Protein AF-A0A7K2N3Q1-F1 (afdb_monomer)

Foldseek 3Di:
DKWKWKDDPLDIDTDDDDDDDPPPDDDPDDDDDDDDADQQMKMKMKDVLQPPPDDDHSVLSGLPDDQVVSQVVSCVVSPPVVDDDTDDMDMGMDHDDPPDDD

Secondary structure (DSSP, 8-state):
-EEEEEEETTEEEEE-PPP--TTT---SSPPP------TT-EEEEEETTS-TT----GGG--TTS-HHHHHHHHHHHHT-TTS--PPP--EEEE-PPPPPP-

Structure (mmCIF, N/CA/C/O backbone):
data_AF-A0A7K2N3Q1-F1
#
_entry.id   AF-A0A7K2N3Q1-F1
#
loop_
_atom_site.group_PDB
_atom_site.id
_atom_site.type_symbol
_atom_site.label_atom_id
_atom_site.label_alt_id
_atom_site.label_comp_id
_atom_site.label_asym_id
_atom_site.label_entity_id
_atom_site.label_seq_id
_atom_site.pdbx_PDB_ins_code
_atom_site.Cartn_x
_atom_site.Cartn_y
_atom_site.Cartn_z
_atom_site.occupancy
_atom_site.B_iso_or_equiv
_atom_site.auth_seq_id
_atom_site.auth_comp_id
_atom_site.auth_asym_id
_atom_site.auth_atom_id
_atom_site.pdbx_PDB_model_num
ATOM 1 N N . ASN A 1 1 ? 8.182 -0.182 -11.435 1.00 82.31 1 ASN A N 1
ATOM 2 C CA . ASN A 1 1 ? 7.235 -1.316 -11.226 1.00 82.31 1 ASN A CA 1
ATOM 3 C C . ASN A 1 1 ? 6.496 -1.100 -9.908 1.00 82.31 1 ASN A C 1
ATOM 5 O O . ASN A 1 1 ? 7.072 -0.451 -9.051 1.00 82.31 1 ASN A O 1
ATOM 9 N N . ILE A 1 2 ? 5.268 -1.598 -9.723 1.00 88.69 2 ILE A N 1
ATOM 10 C CA . ILE A 1 2 ? 4.533 -1.491 -8.449 1.00 88.69 2 ILE A CA 1
ATOM 11 C C . ILE A 1 2 ? 4.396 -2.869 -7.799 1.00 88.69 2 ILE A C 1
ATOM 13 O O . ILE A 1 2 ? 3.832 -3.775 -8.402 1.00 88.69 2 ILE A O 1
ATOM 17 N N . GLY A 1 3 ? 4.900 -3.027 -6.578 1.00 89.69 3 GLY A N 1
ATOM 18 C CA . GLY A 1 3 ? 4.623 -4.168 -5.705 1.00 89.69 3 GLY A CA 1
ATOM 19 C C . GLY A 1 3 ? 3.485 -3.857 -4.735 1.00 89.69 3 GLY A C 1
ATOM 20 O O . GLY A 1 3 ? 3.226 -2.692 -4.429 1.00 89.69 3 GLY A O 1
ATOM 21 N N . ALA A 1 4 ? 2.801 -4.896 -4.254 1.00 92.00 4 ALA A N 1
ATOM 22 C CA . ALA A 1 4 ? 1.653 -4.740 -3.370 1.00 92.00 4 ALA A CA 1
ATOM 23 C C . ALA A 1 4 ? 1.620 -5.800 -2.259 1.00 92.00 4 ALA A C 1
ATOM 25 O O . ALA A 1 4 ? 1.854 -6.992 -2.485 1.00 92.00 4 ALA A O 1
ATOM 26 N N . ARG A 1 5 ? 1.304 -5.361 -1.039 1.00 92.81 5 ARG A N 1
ATOM 27 C CA . ARG A 1 5 ? 1.136 -6.194 0.157 1.00 92.81 5 ARG A CA 1
ATOM 28 C C . ARG A 1 5 ? -0.216 -5.881 0.780 1.00 92.81 5 ARG A C 1
ATOM 30 O O . ARG A 1 5 ? -0.454 -4.744 1.167 1.00 92.81 5 ARG A O 1
ATOM 37 N N . LEU A 1 6 ? -1.082 -6.881 0.886 1.00 93.94 6 LEU A N 1
ATOM 38 C CA . LEU A 1 6 ? -2.354 -6.777 1.592 1.00 93.94 6 LEU A CA 1
ATOM 39 C C . LEU A 1 6 ? -2.233 -7.476 2.938 1.00 93.94 6 LEU A C 1
ATOM 41 O O . LEU A 1 6 ? -1.804 -8.628 2.979 1.00 93.94 6 LEU A O 1
ATOM 45 N N . CYS 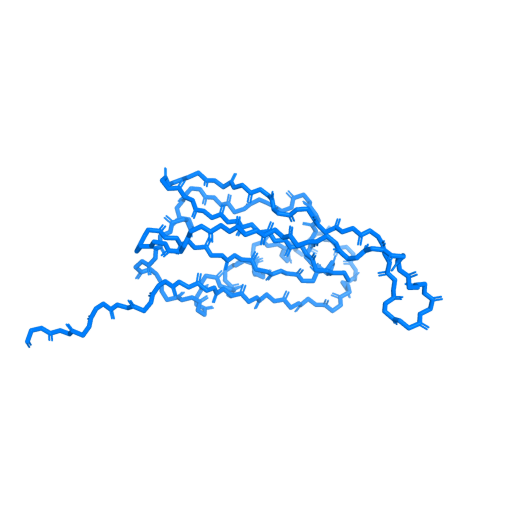A 1 7 ? -2.646 -6.814 4.007 1.00 93.38 7 CYS A N 1
ATOM 46 C CA . CYS A 1 7 ? -2.864 -7.459 5.280 1.00 93.38 7 CYS A CA 1
ATOM 47 C C . CYS A 1 7 ? -4.333 -7.819 5.500 1.00 93.38 7 CYS A C 1
ATOM 49 O O . CYS A 1 7 ? -5.227 -7.028 5.198 1.00 93.38 7 CYS A O 1
ATOM 51 N N . GLU A 1 8 ? -4.552 -9.015 6.035 1.00 90.31 8 GLU A N 1
ATOM 52 C CA . GLU A 1 8 ? -5.845 -9.596 6.393 1.00 90.31 8 GLU A CA 1
ATOM 53 C C . GLU A 1 8 ? -5.650 -10.472 7.630 1.00 90.31 8 GLU A C 1
ATOM 55 O O . GLU A 1 8 ? -4.756 -11.324 7.638 1.00 90.31 8 GLU A O 1
ATOM 60 N N . GLY A 1 9 ? -6.438 -10.255 8.689 1.00 85.81 9 GLY A N 1
ATOM 61 C CA . GLY A 1 9 ? -6.329 -11.051 9.915 1.00 85.81 9 GLY A CA 1
ATOM 62 C C . GLY A 1 9 ? -4.913 -11.091 10.510 1.00 85.81 9 GLY A C 1
ATOM 63 O O . GLY A 1 9 ? -4.464 -12.141 10.967 1.00 85.81 9 GLY A O 1
ATOM 64 N N . GLY A 1 10 ? -4.162 -9.985 10.433 1.00 86.31 10 GLY A N 1
ATOM 65 C CA . GLY A 1 10 ? -2.780 -9.909 10.930 1.00 86.31 10 GLY A CA 1
ATOM 66 C C . GLY A 1 10 ? -1.713 -10.514 10.006 1.00 86.31 10 GLY A C 1
ATOM 67 O O . GLY A 1 10 ? -0.525 -10.448 10.325 1.00 86.31 10 GLY A O 1
ATOM 68 N N . THR A 1 11 ? -2.105 -11.097 8.869 1.00 87.44 11 THR A N 1
ATOM 69 C CA . THR A 1 11 ? -1.196 -11.797 7.952 1.00 87.44 11 THR A CA 1
ATOM 70 C C . THR A 1 11 ? -1.011 -11.037 6.648 1.00 87.44 11 THR A C 1
ATOM 72 O O . THR A 1 11 ? -1.972 -10.607 6.014 1.00 87.44 11 THR A O 1
ATOM 75 N N . TRP A 1 12 ? 0.241 -10.929 6.203 1.00 91.06 12 TRP A N 1
ATOM 76 C CA . TRP A 1 12 ? 0.587 -10.280 4.944 1.00 91.06 12 TRP A CA 1
ATOM 77 C C . TRP A 1 12 ? 0.571 -11.243 3.760 1.00 91.06 12 TRP A C 1
ATOM 79 O O . TRP A 1 12 ? 1.277 -12.251 3.729 1.00 91.06 12 TRP A O 1
ATOM 89 N N . ARG A 1 13 ? -0.158 -10.851 2.720 1.00 91.12 13 ARG A N 1
ATOM 90 C CA . ARG A 1 13 ? -0.235 -11.504 1.416 1.00 91.12 13 ARG A CA 1
ATOM 91 C C . ARG A 1 13 ? 0.370 -10.605 0.344 1.00 91.12 13 ARG A C 1
ATOM 93 O O . ARG A 1 13 ? 0.124 -9.404 0.315 1.00 91.12 13 ARG A O 1
ATOM 100 N N . HIS A 1 14 ? 1.162 -11.179 -0.557 1.00 90.00 14 HIS A N 1
ATOM 101 C CA . HIS A 1 14 ? 1.684 -10.454 -1.717 1.00 90.00 14 HIS A CA 1
ATOM 102 C C . HIS A 1 14 ? 0.659 -10.454 -2.855 1.00 90.00 14 HIS A C 1
ATOM 104 O O . HIS A 1 14 ? 0.137 -11.518 -3.194 1.00 90.00 14 HIS A O 1
ATOM 110 N N . LEU A 1 15 ? 0.409 -9.291 -3.463 1.00 88.62 15 LEU A N 1
ATOM 111 C CA . LEU A 1 15 ? -0.330 -9.193 -4.724 1.00 88.62 15 LEU A CA 1
ATOM 112 C C . LEU A 1 15 ? 0.701 -9.058 -5.845 1.00 88.62 15 LEU A C 1
ATOM 114 O O . LEU A 1 15 ? 1.521 -8.139 -5.860 1.00 88.62 15 LEU A O 1
ATOM 118 N N . VAL A 1 16 ? 0.719 -10.036 -6.747 1.00 80.12 16 VAL A N 1
ATOM 119 C CA . VAL A 1 16 ? 1.811 -10.196 -7.711 1.00 80.12 16 VAL A CA 1
ATOM 120 C C . VAL A 1 16 ? 1.612 -9.260 -8.900 1.00 80.12 16 VAL A C 1
ATOM 122 O O . VAL A 1 16 ? 0.711 -9.460 -9.714 1.00 80.12 16 VAL A O 1
ATOM 125 N N . SER A 1 17 ? 2.515 -8.292 -9.048 1.00 79.19 17 SER A N 1
ATOM 126 C CA . SER A 1 17 ? 2.657 -7.527 -10.287 1.00 79.19 17 SER A CA 1
ATOM 127 C C . SER A 1 17 ? 3.266 -8.383 -11.396 1.00 79.19 17 SER A C 1
ATOM 129 O O . SER A 1 17 ? 4.110 -9.250 -11.149 1.00 79.19 17 SER A O 1
ATOM 131 N N . ARG A 1 18 ? 2.827 -8.157 -12.636 1.00 76.12 18 ARG A N 1
ATOM 132 C CA . ARG A 1 18 ? 3.347 -8.850 -13.819 1.00 76.12 18 ARG A CA 1
ATOM 133 C C . ARG A 1 18 ? 4.312 -7.950 -14.588 1.00 76.12 18 ARG A C 1
ATOM 135 O O . ARG A 1 18 ? 4.094 -6.743 -14.650 1.00 76.12 18 ARG A O 1
ATOM 142 N N . PRO A 1 19 ? 5.352 -8.529 -15.206 1.00 73.25 19 PRO A N 1
ATOM 143 C CA . PRO A 1 19 ? 6.281 -7.764 -16.020 1.00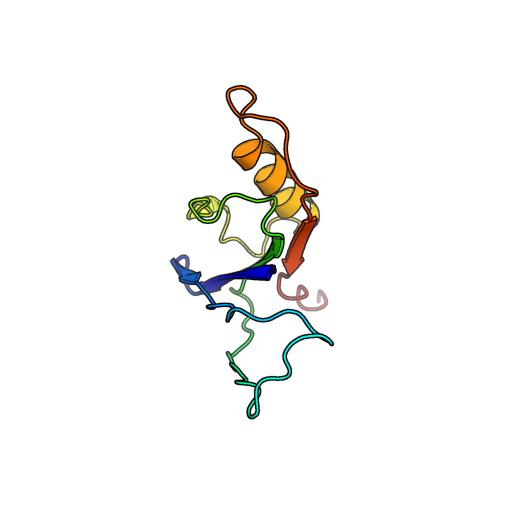 73.25 19 PRO A CA 1
ATOM 144 C C . PRO A 1 19 ? 5.566 -7.135 -17.221 1.00 73.25 19 PRO A C 1
ATOM 146 O O . PRO A 1 19 ? 4.735 -7.769 -17.873 1.00 73.25 19 PRO A O 1
ATOM 149 N N . GLY A 1 20 ? 5.920 -5.887 -17.513 1.00 78.62 20 GLY A N 1
ATOM 150 C CA . GLY A 1 20 ? 5.413 -5.127 -18.649 1.00 78.62 20 GLY A CA 1
ATOM 151 C C . GLY A 1 20 ? 5.603 -3.631 -18.427 1.00 78.62 20 GLY A C 1
ATOM 152 O O . GLY A 1 20 ? 5.493 -3.148 -17.302 1.00 78.62 20 GLY A O 1
ATOM 153 N N . ILE A 1 21 ? 5.895 -2.896 -19.499 1.00 83.19 21 ILE A N 1
ATOM 154 C CA . ILE A 1 21 ? 5.926 -1.432 -19.483 1.00 83.19 21 ILE A CA 1
ATOM 155 C C . ILE A 1 21 ? 4.740 -0.959 -20.314 1.00 83.19 21 ILE A C 1
ATOM 157 O O . ILE A 1 21 ? 4.615 -1.294 -21.498 1.00 83.19 21 ILE A O 1
ATOM 161 N N . VAL A 1 22 ? 3.860 -0.191 -19.674 1.00 84.50 22 VAL A N 1
ATOM 162 C CA . VAL A 1 22 ? 2.693 0.400 -20.329 1.00 84.50 22 VAL A CA 1
ATOM 163 C C . VAL A 1 22 ? 3.164 1.218 -21.532 1.00 84.50 22 VAL A C 1
ATOM 165 O O . VAL A 1 22 ? 4.057 2.050 -21.414 1.00 84.50 22 VAL A O 1
ATOM 168 N N . GLY A 1 23 ? 2.583 0.954 -22.702 1.00 84.94 23 GLY A N 1
ATOM 169 C CA . GLY A 1 23 ? 2.913 1.656 -23.945 1.00 84.94 23 GLY A CA 1
ATOM 170 C C . GLY A 1 23 ? 4.037 1.039 -24.787 1.00 84.94 23 GLY A C 1
ATOM 171 O O . GLY A 1 23 ? 4.095 1.351 -25.970 1.00 84.94 23 GLY A O 1
ATOM 172 N N . THR A 1 24 ? 4.872 0.132 -24.256 1.00 84.12 24 THR A N 1
ATOM 173 C CA . THR A 1 24 ? 5.886 -0.579 -25.073 1.00 84.12 24 THR A CA 1
ATOM 174 C C . THR A 1 24 ? 5.496 -2.022 -25.363 1.00 84.12 24 THR A C 1
ATOM 176 O O . THR A 1 24 ? 5.663 -2.500 -26.480 1.00 84.12 24 THR A O 1
ATO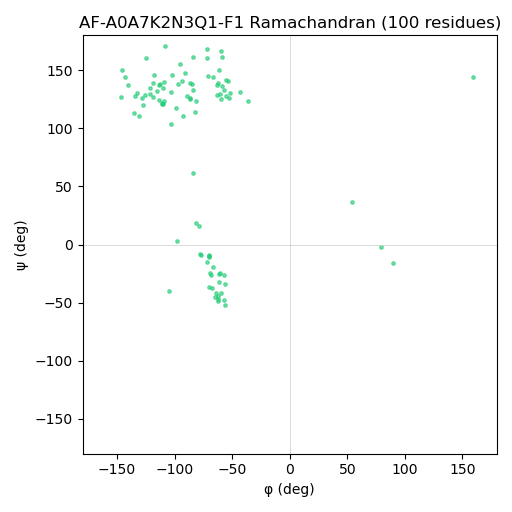M 179 N N . HIS A 1 25 ? 4.928 -2.708 -24.372 1.00 74.50 25 HIS A N 1
ATOM 180 C CA . HIS A 1 25 ? 4.404 -4.060 -24.505 1.00 74.50 25 HIS A CA 1
ATOM 181 C C . HIS A 1 25 ? 3.004 -4.071 -23.913 1.00 74.50 25 HIS A C 1
ATOM 183 O O . HIS A 1 25 ? 2.837 -3.925 -22.703 1.00 74.50 25 HIS A O 1
ATOM 189 N N . ARG A 1 26 ? 1.989 -4.227 -24.767 1.00 67.31 26 ARG A N 1
ATOM 190 C CA . ARG A 1 26 ? 0.601 -4.368 -24.325 1.00 67.31 26 ARG A CA 1
ATOM 191 C C . ARG A 1 26 ? 0.291 -5.857 -24.171 1.00 67.31 26 ARG A C 1
AT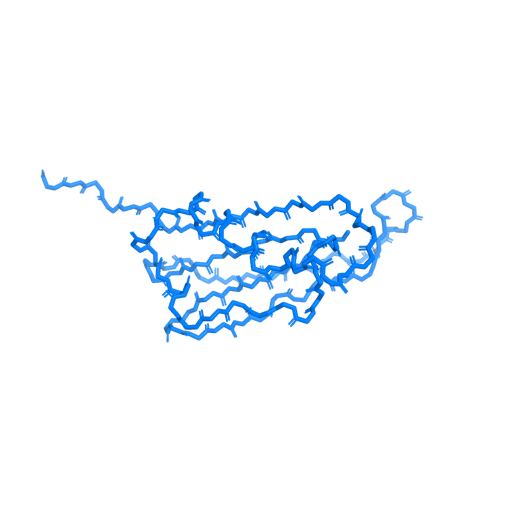OM 193 O O . ARG A 1 26 ? 0.207 -6.545 -25.188 1.00 67.31 26 ARG A O 1
ATOM 200 N N . PRO A 1 27 ? 0.107 -6.372 -22.943 1.00 68.44 27 PRO A N 1
ATOM 201 C CA . PRO A 1 27 ? -0.369 -7.733 -22.763 1.00 68.44 27 PRO A CA 1
ATOM 202 C C . PRO A 1 27 ? -1.725 -7.879 -23.453 1.00 68.44 27 PRO A C 1
ATOM 204 O O . PRO A 1 27 ? -2.590 -7.012 -23.311 1.00 68.44 27 PRO A O 1
ATOM 207 N N . THR A 1 28 ? -1.929 -8.980 -24.172 1.00 74.19 28 THR A N 1
ATOM 208 C CA . THR A 1 28 ? -3.199 -9.276 -24.857 1.00 74.19 28 THR A CA 1
ATOM 209 C C . THR A 1 28 ? -4.367 -9.382 -23.870 1.00 74.19 28 THR A C 1
ATOM 211 O O . THR A 1 28 ? -5.513 -9.132 -24.227 1.00 74.19 28 THR A O 1
ATOM 214 N N . THR A 1 29 ? -4.069 -9.703 -22.608 1.00 76.50 29 THR A N 1
ATOM 215 C CA . THR A 1 29 ? -5.025 -9.766 -21.500 1.00 76.50 29 THR A CA 1
ATOM 216 C C . THR A 1 29 ? -4.454 -9.070 -20.269 1.00 76.50 29 THR A C 1
ATOM 218 O O . THR A 1 29 ? -3.360 -9.420 -19.814 1.00 76.50 29 THR A O 1
ATOM 221 N N . LEU A 1 30 ? -5.207 -8.137 -19.688 1.00 81.19 30 LEU A N 1
ATOM 222 C CA . LEU A 1 30 ? -4.928 -7.612 -18.352 1.00 81.19 30 LEU A CA 1
ATOM 223 C C . LEU A 1 30 ? -5.604 -8.522 -17.327 1.00 81.19 30 LEU A C 1
ATOM 225 O O . LEU A 1 30 ? -6.798 -8.795 -17.430 1.00 81.19 30 LEU A O 1
ATOM 229 N N . ARG A 1 31 ? -4.836 -9.019 -16.356 1.00 77.50 31 ARG A N 1
ATOM 230 C CA . ARG A 1 31 ? -5.394 -9.806 -15.256 1.00 77.50 31 ARG A CA 1
ATOM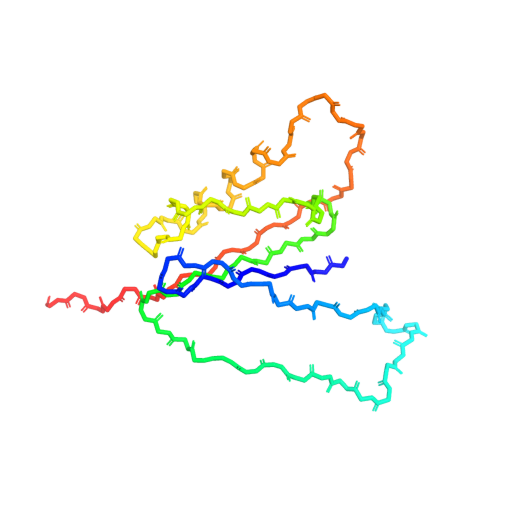 231 C C . ARG A 1 31 ? -5.851 -8.855 -14.163 1.00 77.50 31 ARG A C 1
ATOM 233 O O . ARG A 1 31 ? -5.051 -8.073 -13.664 1.00 77.50 31 ARG A O 1
ATOM 240 N N . GLU A 1 32 ? -7.110 -8.980 -13.782 1.00 85.69 32 GLU A N 1
ATOM 241 C CA . GLU A 1 32 ? -7.671 -8.298 -12.625 1.00 85.69 32 GLU A CA 1
ATOM 242 C C . GLU A 1 32 ? -7.593 -9.220 -11.402 1.00 85.69 32 GLU A C 1
ATOM 244 O O . GLU A 1 32 ? -7.810 -10.432 -11.508 1.00 85.69 32 GLU A O 1
ATOM 249 N N . GLU A 1 33 ? -7.274 -8.652 -10.242 1.00 87.69 33 GLU A N 1
ATOM 250 C CA . GLU A 1 33 ? -7.389 -9.328 -8.955 1.00 87.69 33 GLU A CA 1
ATOM 251 C C . GLU A 1 33 ? -8.379 -8.553 -8.090 1.00 87.69 33 GLU A C 1
ATOM 253 O O . GLU A 1 33 ? -8.245 -7.343 -7.915 1.00 87.69 33 GLU A O 1
ATOM 258 N N . LYS A 1 34 ? -9.387 -9.255 -7.567 1.00 90.00 34 LYS A N 1
ATOM 259 C CA . LYS A 1 34 ? -10.407 -8.687 -6.685 1.00 90.00 34 LYS A CA 1
ATOM 260 C C . LYS A 1 34 ? -10.252 -9.284 -5.300 1.00 90.00 34 LYS A C 1
ATOM 262 O O . LYS A 1 34 ? -10.035 -10.485 -5.148 1.00 90.00 34 LYS A O 1
ATOM 267 N N . THR A 1 35 ? -10.369 -8.452 -4.280 1.00 88.94 35 THR A N 1
ATOM 268 C CA . THR A 1 35 ? -10.366 -8.888 -2.884 1.00 88.94 35 THR A CA 1
ATOM 269 C C . THR A 1 35 ? -11.343 -8.025 -2.100 1.00 88.94 35 THR A C 1
ATOM 271 O O . THR A 1 35 ? -11.493 -6.843 -2.401 1.00 88.94 35 THR A O 1
ATOM 274 N N . ALA A 1 36 ? -12.024 -8.625 -1.123 1.00 90.56 36 ALA A N 1
ATOM 275 C CA . ALA A 1 36 ? -12.906 -7.896 -0.223 1.00 90.56 36 ALA A CA 1
ATOM 276 C C . ALA A 1 36 ? -12.111 -6.874 0.607 1.00 90.56 36 ALA A C 1
ATOM 278 O O . ALA A 1 36 ? -11.023 -7.178 1.101 1.00 90.56 36 ALA A O 1
ATOM 279 N N . TRP A 1 37 ? -12.667 -5.674 0.761 1.00 92.38 37 TRP A N 1
ATOM 280 C CA . TRP A 1 37 ? -12.108 -4.618 1.599 1.00 92.38 37 TRP A CA 1
ATOM 281 C C . TRP A 1 37 ? -12.907 -4.543 2.900 1.00 92.38 37 TRP A C 1
ATOM 283 O O . TRP A 1 37 ? -14.045 -4.089 2.892 1.00 92.38 37 TRP A O 1
ATOM 293 N N . ALA A 1 38 ? -12.333 -5.060 3.982 1.00 90.25 38 ALA A N 1
ATOM 294 C CA . ALA A 1 38 ? -12.929 -5.080 5.315 1.00 90.25 38 ALA A CA 1
ATOM 295 C C . ALA A 1 38 ? -12.216 -4.095 6.258 1.00 90.25 38 ALA A C 1
ATOM 297 O O . ALA A 1 38 ? -11.150 -3.568 5.935 1.00 90.25 38 ALA A O 1
ATOM 298 N N . ASP A 1 39 ? -12.783 -3.888 7.443 1.00 89.50 39 ASP A N 1
ATOM 299 C CA . ASP A 1 39 ? -12.309 -2.893 8.418 1.00 89.50 39 ASP A CA 1
ATOM 300 C C . ASP A 1 39 ? -10.958 -3.253 9.066 1.00 89.50 39 ASP A C 1
ATOM 302 O O . ASP A 1 39 ? -10.341 -2.435 9.746 1.00 89.50 39 ASP A O 1
ATOM 306 N N . ASP A 1 40 ? -10.461 -4.470 8.829 1.00 88.62 40 ASP A N 1
ATOM 307 C CA . ASP A 1 40 ? -9.167 -4.962 9.302 1.00 88.62 40 ASP A CA 1
ATOM 308 C C . ASP A 1 40 ? -8.047 -4.874 8.246 1.00 88.62 40 ASP A C 1
ATOM 310 O O . ASP A 1 40 ? -6.926 -5.327 8.494 1.00 88.62 40 ASP A O 1
ATOM 314 N N . ARG A 1 41 ? -8.327 -4.327 7.054 1.00 92.38 41 ARG A N 1
ATOM 315 C CA . ARG A 1 41 ? -7.400 -4.389 5.912 1.00 92.38 41 ARG A CA 1
ATOM 316 C C . ARG A 1 41 ? -6.388 -3.268 5.897 1.00 92.38 41 ARG A C 1
ATOM 318 O O . ARG A 1 41 ? -6.716 -2.109 6.083 1.00 92.38 41 ARG A O 1
ATOM 325 N N . VAL A 1 42 ? -5.153 -3.609 5.550 1.00 94.25 42 VAL A N 1
ATOM 326 C CA . VAL A 1 42 ? -4.114 -2.625 5.229 1.00 94.25 42 VAL A CA 1
ATOM 327 C C . VAL A 1 42 ? -3.517 -2.993 3.884 1.00 94.25 42 VAL A C 1
ATOM 329 O O . VAL A 1 42 ? -3.073 -4.123 3.700 1.00 94.25 42 VAL A O 1
ATOM 332 N N . LEU A 1 43 ? -3.484 -2.063 2.935 1.00 94.69 43 LEU A N 1
ATOM 333 C CA . LEU A 1 43 ? -2.833 -2.263 1.641 1.00 94.69 43 LEU A CA 1
ATOM 334 C C . LEU A 1 43 ? -1.632 -1.337 1.533 1.00 94.69 43 LEU A C 1
ATOM 336 O O . LEU A 1 43 ? -1.773 -0.123 1.627 1.00 94.69 43 LEU A O 1
ATOM 340 N N . VAL A 1 44 ? -0.464 -1.916 1.277 1.00 93.69 44 VAL A N 1
ATOM 341 C CA . VAL A 1 44 ? 0.754 -1.177 0.953 1.00 93.69 44 VAL A CA 1
ATOM 342 C C . VAL A 1 44 ? 1.087 -1.396 -0.512 1.00 93.69 44 VAL A C 1
ATOM 344 O O . VAL A 1 44 ? 1.263 -2.534 -0.948 1.00 93.69 44 VAL A O 1
ATOM 347 N N . LEU A 1 45 ? 1.204 -0.304 -1.258 1.00 93.56 45 LEU A N 1
ATOM 348 C CA . LEU A 1 45 ? 1.722 -0.262 -2.621 1.00 93.56 45 LEU A CA 1
ATOM 349 C C . LEU A 1 45 ? 3.087 0.417 -2.596 1.00 93.56 45 LEU A C 1
ATOM 351 O O . LEU A 1 45 ? 3.271 1.407 -1.888 1.00 93.56 45 LEU A O 1
ATOM 355 N N . HIS A 1 46 ? 4.039 -0.080 -3.375 1.00 91.75 46 HIS A N 1
ATOM 356 C CA . HIS A 1 46 ? 5.364 0.527 -3.440 1.00 91.75 46 HIS A CA 1
ATOM 357 C C . HIS A 1 46 ? 5.980 0.433 -4.832 1.00 91.75 46 HIS A C 1
ATOM 359 O O . HIS A 1 46 ? 5.728 -0.531 -5.555 1.00 91.75 46 HIS A O 1
ATOM 365 N N . SER A 1 47 ? 6.827 1.399 -5.194 1.00 90.75 47 SER A N 1
ATOM 366 C CA . SER A 1 47 ? 7.688 1.267 -6.371 1.00 90.75 47 SER A CA 1
ATOM 367 C C . SER A 1 47 ? 8.822 0.256 -6.136 1.00 90.75 47 SER A C 1
ATOM 369 O O . SER A 1 47 ? 9.079 -0.180 -5.010 1.00 90.75 47 SER A O 1
ATOM 371 N N . ASP A 1 48 ? 9.515 -0.131 -7.201 1.00 85.06 48 ASP A N 1
ATOM 372 C CA . ASP A 1 48 ? 10.701 -0.998 -7.200 1.00 85.06 48 ASP A CA 1
ATOM 373 C C . ASP A 1 48 ? 11.961 -0.353 -6.602 1.00 85.06 48 ASP A C 1
ATOM 375 O O . ASP A 1 48 ? 12.909 -1.076 -6.285 1.00 85.06 48 ASP A O 1
ATOM 379 N N . GLY A 1 49 ? 11.945 0.957 -6.327 1.00 86.19 49 GLY A N 1
ATOM 380 C CA . GLY A 1 49 ? 12.922 1.595 -5.437 1.00 86.19 49 GLY A CA 1
ATOM 381 C C . GLY A 1 49 ? 12.873 1.035 -4.005 1.00 86.19 49 GLY A C 1
ATOM 382 O O . GLY A 1 49 ? 13.892 0.991 -3.299 1.00 86.19 49 GLY A O 1
ATOM 383 N N . LEU A 1 50 ? 11.714 0.499 -3.590 1.00 86.06 50 LEU A N 1
ATOM 384 C CA . LEU A 1 50 ? 11.604 -0.334 -2.398 1.00 86.06 50 LEU A CA 1
ATOM 385 C C . LEU A 1 50 ? 12.036 -1.776 -2.738 1.00 86.06 50 LEU A C 1
ATOM 387 O O . LEU A 1 50 ? 11.448 -2.407 -3.619 1.00 86.06 50 LEU A O 1
ATOM 391 N N . PRO A 1 51 ? 13.033 -2.351 -2.038 1.00 76.88 51 PRO A N 1
ATOM 392 C CA . PRO A 1 51 ? 13.537 -3.684 -2.351 1.00 76.88 51 PRO A CA 1
ATOM 393 C C . PRO A 1 51 ? 12.426 -4.737 -2.299 1.00 76.88 51 PRO A C 1
ATOM 395 O O . PRO A 1 51 ? 11.736 -4.837 -1.293 1.00 76.88 51 PRO A O 1
ATOM 398 N N . SER A 1 52 ? 12.332 -5.611 -3.302 1.00 65.06 52 SER A N 1
ATOM 399 C CA . SER A 1 52 ? 11.315 -6.681 -3.360 1.00 65.06 52 SER A CA 1
ATOM 400 C C . SER A 1 52 ? 11.314 -7.635 -2.153 1.00 65.06 52 SER A C 1
ATOM 402 O O . SER A 1 52 ? 10.285 -8.217 -1.816 1.00 65.06 52 SER A O 1
ATOM 404 N N . ARG A 1 53 ? 12.464 -7.779 -1.476 1.00 70.62 53 ARG A N 1
ATOM 405 C CA . ARG A 1 53 ? 12.614 -8.555 -0.230 1.00 70.62 53 ARG A CA 1
ATOM 406 C C . ARG A 1 53 ? 12.085 -7.852 1.019 1.00 70.62 53 ARG A C 1
ATOM 408 O O . ARG A 1 53 ? 12.108 -8.450 2.090 1.00 70.62 53 ARG A O 1
ATOM 415 N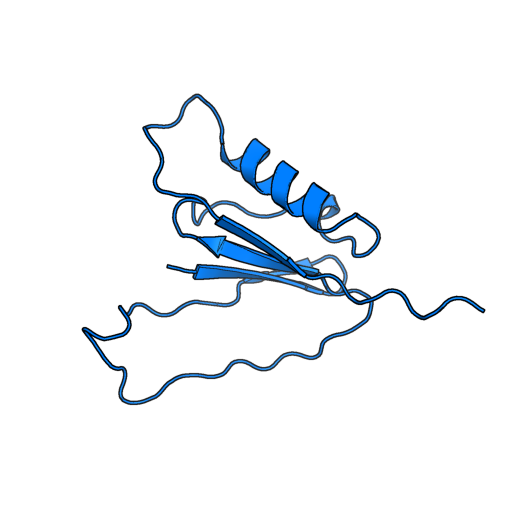 N . TRP A 1 54 ? 11.712 -6.577 0.921 1.00 80.62 54 TRP A N 1
ATOM 416 C CA . TRP A 1 54 ? 11.058 -5.891 2.022 1.00 80.62 54 TRP A CA 1
ATOM 417 C C . TRP A 1 54 ? 9.755 -6.628 2.339 1.00 80.62 54 TRP A C 1
ATOM 419 O O . TRP A 1 54 ? 8.957 -6.946 1.451 1.00 80.62 54 TRP A O 1
ATOM 429 N N . SER A 1 55 ? 9.585 -6.936 3.618 1.00 76.94 55 SER A N 1
ATOM 430 C CA . SER A 1 55 ? 8.354 -7.487 4.146 1.00 76.94 55 SER A CA 1
ATOM 431 C C . SER A 1 55 ? 7.911 -6.600 5.299 1.00 76.94 55 SER A C 1
ATOM 433 O O . SER A 1 55 ? 8.719 -6.346 6.195 1.00 76.94 55 SER A O 1
ATOM 435 N N . PRO A 1 56 ? 6.653 -6.146 5.299 1.00 79.56 56 PRO A N 1
ATOM 436 C CA . PRO A 1 56 ? 6.077 -5.498 6.462 1.00 79.56 56 PRO A CA 1
ATOM 437 C C . PRO A 1 56 ? 6.043 -6.470 7.652 1.00 79.56 56 PRO A C 1
ATOM 439 O O . PRO A 1 56 ? 5.971 -7.693 7.480 1.00 79.56 56 PRO A O 1
ATOM 442 N N . THR A 1 57 ? 6.140 -5.926 8.863 1.00 80.12 57 THR A N 1
ATOM 443 C CA . THR A 1 57 ? 6.053 -6.698 10.111 1.00 80.12 57 THR A CA 1
ATOM 444 C C . THR A 1 57 ? 4.588 -6.896 10.503 1.00 80.12 57 THR A C 1
ATOM 446 O O . THR A 1 57 ? 3.706 -6.163 10.047 1.00 80.12 57 THR A O 1
ATOM 449 N N . SER A 1 58 ? 4.294 -7.865 11.369 1.00 76.12 58 SER A N 1
ATOM 450 C CA . SER A 1 58 ? 2.934 -8.061 11.899 1.00 76.12 58 SER A CA 1
ATOM 451 C C . SER A 1 58 ? 2.384 -6.806 12.585 1.00 76.12 58 SER A C 1
ATOM 453 O O . SER A 1 58 ? 1.201 -6.513 12.461 1.00 76.12 58 SER A O 1
ATOM 455 N N . ASP A 1 59 ? 3.235 -6.013 13.241 1.00 74.94 59 ASP A N 1
ATOM 456 C CA . ASP A 1 59 ? 2.817 -4.775 13.914 1.00 74.94 59 ASP A CA 1
ATOM 457 C C . ASP A 1 59 ? 2.368 -3.671 12.950 1.00 74.94 59 ASP A C 1
ATOM 459 O O . ASP A 1 59 ? 1.540 -2.842 13.320 1.00 74.94 59 ASP A O 1
ATOM 463 N N . THR A 1 60 ? 2.866 -3.680 11.709 1.00 76.88 60 THR A N 1
ATOM 464 C CA . THR A 1 60 ? 2.412 -2.749 10.657 1.00 76.88 60 THR A CA 1
ATOM 465 C C . THR A 1 60 ? 1.071 -3.150 10.040 1.00 76.88 60 THR A C 1
ATOM 467 O O . THR A 1 60 ? 0.485 -2.381 9.283 1.00 76.88 60 THR A O 1
ATOM 470 N N . CYS A 1 61 ? 0.548 -4.333 10.375 1.00 83.62 61 CYS A N 1
ATOM 471 C CA . CYS A 1 61 ? -0.799 -4.754 10.005 1.00 83.62 61 CYS A CA 1
ATOM 472 C C . CYS A 1 61 ? -1.832 -4.218 11.005 1.00 83.62 61 CYS A C 1
ATOM 474 O O . CYS A 1 61 ? -2.493 -4.971 11.722 1.00 83.62 61 CYS A O 1
ATOM 476 N N . ARG A 1 62 ? -1.930 -2.893 11.119 1.00 83.62 62 ARG A N 1
ATOM 477 C CA . ARG A 1 62 ? -2.893 -2.249 12.016 1.00 83.62 62 ARG A CA 1
ATOM 478 C C . ARG A 1 62 ? -3.580 -1.090 11.301 1.00 83.62 62 ARG A C 1
ATOM 480 O O . ARG A 1 62 ? -2.927 -0.079 11.0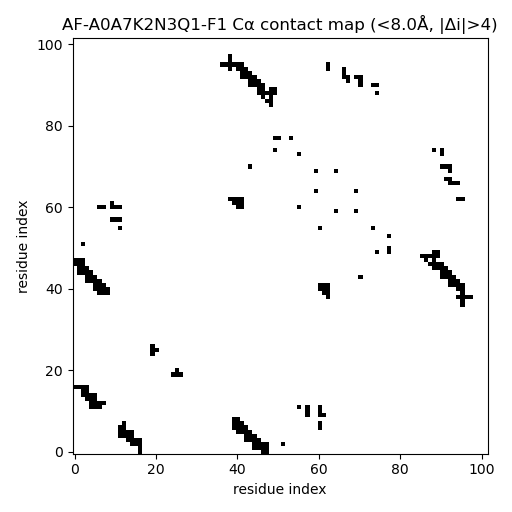61 1.00 83.62 62 ARG A O 1
ATOM 487 N N . PRO A 1 63 ? -4.892 -1.184 11.023 1.00 82.12 63 PRO A N 1
ATOM 488 C CA . PRO A 1 63 ? -5.635 -0.084 10.408 1.00 82.12 63 PRO A CA 1
ATOM 489 C C . PRO A 1 63 ? -5.752 1.142 11.329 1.00 82.12 63 PRO A C 1
ATOM 491 O O . PRO A 1 63 ? -5.980 2.244 10.852 1.00 82.12 63 PRO A O 1
ATOM 494 N N . ALA A 1 64 ? -5.551 0.972 12.643 1.00 83.81 64 ALA A N 1
ATOM 495 C CA . ALA A 1 64 ? -5.581 2.062 13.620 1.00 83.81 64 ALA A CA 1
ATOM 496 C C . ALA A 1 64 ? -4.367 3.011 13.547 1.00 83.81 64 ALA A C 1
ATOM 498 O O . ALA A 1 64 ? -4.384 4.076 14.162 1.00 83.81 64 ALA A O 1
ATOM 499 N N . THR A 1 65 ? -3.286 2.628 12.861 1.00 85.75 65 THR A N 1
ATOM 500 C CA . THR A 1 65 ? -2.127 3.506 12.660 1.00 85.75 65 THR A CA 1
ATOM 501 C C . THR A 1 65 ? -2.367 4.411 11.460 1.00 85.75 65 THR A C 1
ATOM 503 O O . THR A 1 65 ? -2.825 3.949 10.419 1.00 85.75 65 THR A O 1
ATOM 506 N N . ASP A 1 66 ? -2.002 5.689 11.586 1.00 89.88 66 ASP A N 1
ATOM 507 C CA . ASP A 1 66 ? -2.071 6.633 10.473 1.00 89.88 66 ASP A CA 1
ATOM 508 C C . ASP A 1 66 ? -1.324 6.065 9.236 1.00 89.88 66 ASP A C 1
ATOM 510 O O . ASP A 1 66 ? -0.147 5.670 9.337 1.00 89.88 66 ASP A O 1
ATOM 514 N N . PRO A 1 67 ? -1.979 5.985 8.061 1.00 92.44 67 PRO A N 1
ATOM 515 C CA . PRO A 1 67 ? -1.379 5.412 6.859 1.00 92.44 67 PRO A CA 1
ATOM 516 C C . PRO A 1 67 ? -0.131 6.179 6.394 1.00 92.44 67 PRO A C 1
ATOM 518 O O . PRO A 1 67 ? 0.814 5.558 5.899 1.00 92.44 67 PRO A O 1
ATOM 521 N N . ALA A 1 68 ? -0.066 7.498 6.602 1.00 93.12 68 ALA A N 1
ATOM 522 C CA . ALA A 1 68 ? 1.104 8.303 6.260 1.00 93.12 68 ALA A CA 1
ATOM 523 C C . ALA A 1 68 ? 2.307 7.955 7.149 1.00 93.12 68 ALA A C 1
ATOM 525 O O . ALA A 1 68 ? 3.437 7.867 6.661 1.00 93.12 68 ALA A O 1
ATOM 526 N N . VAL A 1 69 ? 2.073 7.675 8.435 1.00 91.69 69 VAL A N 1
ATOM 527 C CA . VAL A 1 69 ? 3.126 7.209 9.353 1.00 91.69 69 VAL A CA 1
ATOM 528 C C . VAL A 1 69 ? 3.639 5.836 8.922 1.00 91.69 69 VAL A C 1
ATOM 530 O O . VAL A 1 69 ? 4.851 5.629 8.834 1.00 91.69 69 VAL A O 1
ATOM 533 N N . THR A 1 70 ? 2.737 4.916 8.578 1.00 91.06 70 THR A N 1
ATOM 534 C CA . THR A 1 70 ? 3.105 3.581 8.074 1.00 91.06 70 THR A CA 1
ATOM 535 C C . THR A 1 70 ? 3.945 3.669 6.793 1.00 91.06 70 THR A C 1
ATOM 537 O O . THR A 1 70 ? 4.955 2.967 6.660 1.00 91.06 70 THR A O 1
ATOM 540 N N . ALA A 1 71 ? 3.586 4.569 5.871 1.00 92.62 71 ALA A N 1
ATOM 541 C CA . ALA A 1 71 ? 4.354 4.826 4.653 1.00 92.62 71 ALA A CA 1
ATOM 542 C C . ALA A 1 71 ? 5.762 5.366 4.969 1.00 92.62 71 ALA A C 1
ATOM 544 O O . ALA A 1 71 ? 6.758 4.857 4.448 1.00 92.62 71 ALA A O 1
ATOM 545 N N . ALA A 1 72 ? 5.860 6.350 5.867 1.00 91.12 72 ALA A N 1
ATOM 546 C CA . ALA A 1 72 ? 7.129 6.957 6.263 1.00 91.12 72 ALA A CA 1
ATOM 547 C C . ALA A 1 72 ? 8.075 5.948 6.937 1.00 91.12 72 ALA A C 1
ATOM 549 O O . ALA A 1 72 ? 9.261 5.885 6.600 1.00 91.12 72 ALA A O 1
ATOM 550 N N . VAL A 1 73 ? 7.554 5.118 7.849 1.00 88.44 73 VAL A N 1
ATOM 551 C CA . VAL A 1 73 ? 8.327 4.052 8.509 1.00 88.44 73 VAL A CA 1
ATOM 552 C C . VAL A 1 73 ? 8.787 3.005 7.495 1.00 88.44 73 VAL A C 1
ATOM 554 O O . VAL A 1 73 ? 9.951 2.614 7.510 1.00 88.44 73 VAL A O 1
ATOM 557 N N . THR A 1 74 ? 7.925 2.627 6.547 1.00 88.50 74 THR A N 1
ATOM 558 C CA . THR A 1 74 ? 8.283 1.696 5.465 1.00 88.50 74 THR A CA 1
ATOM 559 C C . THR A 1 74 ? 9.481 2.197 4.657 1.00 88.50 74 THR A C 1
ATOM 561 O O . THR A 1 74 ? 10.439 1.450 4.436 1.00 88.50 74 THR A O 1
ATOM 564 N N . ILE A 1 75 ? 9.460 3.473 4.252 1.00 88.81 75 ILE A N 1
ATOM 565 C CA . ILE A 1 75 ? 10.578 4.096 3.533 1.00 88.81 75 ILE A CA 1
ATOM 566 C C . ILE A 1 75 ? 11.829 4.098 4.414 1.00 88.81 75 ILE A C 1
ATOM 568 O O . ILE A 1 75 ? 12.886 3.660 3.956 1.00 88.81 75 ILE A O 1
ATOM 572 N N . ARG A 1 76 ? 11.724 4.536 5.675 1.00 85.62 76 ARG A N 1
ATOM 573 C CA . ARG A 1 76 ? 12.847 4.601 6.625 1.00 85.62 76 ARG A CA 1
ATOM 574 C C . ARG A 1 76 ? 13.529 3.243 6.812 1.00 85.62 76 ARG A C 1
ATOM 576 O O . ARG A 1 76 ? 14.745 3.152 6.643 1.00 85.62 76 ARG A O 1
ATOM 583 N N . ASP A 1 77 ? 12.766 2.199 7.118 1.00 81.38 77 ASP A N 1
ATOM 584 C CA . ASP A 1 77 ? 13.297 0.869 7.446 1.00 81.38 77 ASP A CA 1
ATOM 585 C C . ASP A 1 77 ? 13.905 0.185 6.223 1.00 81.38 77 ASP A C 1
ATOM 587 O O . ASP A 1 77 ? 14.950 -0.473 6.292 1.00 81.38 77 ASP A O 1
ATOM 591 N N . ALA A 1 78 ? 13.292 0.389 5.058 1.00 78.62 78 ALA A N 1
ATOM 592 C CA . ALA A 1 78 ? 13.856 -0.098 3.815 1.00 78.62 78 ALA A CA 1
ATOM 593 C C . ALA A 1 78 ? 15.134 0.653 3.422 1.00 78.62 78 ALA A C 1
ATOM 595 O O . ALA A 1 78 ? 15.958 0.058 2.719 1.00 78.62 78 ALA A O 1
ATOM 596 N N . SER A 1 79 ? 15.322 1.898 3.885 1.00 71.06 79 SER A N 1
ATOM 597 C CA . SER A 1 79 ? 16.382 2.851 3.509 1.00 71.06 79 SER A CA 1
ATOM 598 C C . SER A 1 79 ? 17.740 2.660 4.189 1.00 71.06 79 SER A C 1
ATOM 600 O O . SER A 1 79 ? 18.560 3.569 4.141 1.00 71.06 79 SER A O 1
ATOM 602 N N . SER A 1 80 ? 18.022 1.480 4.759 1.00 67.06 80 SER A N 1
ATOM 603 C CA . SER A 1 80 ? 19.309 1.160 5.409 1.00 67.06 80 SER A CA 1
ATOM 604 C C . SER A 1 80 ? 20.528 1.792 4.692 1.00 67.06 80 SER A C 1
ATOM 606 O O . SER A 1 80 ? 20.716 1.522 3.499 1.00 67.06 80 SER A O 1
ATOM 608 N N . PRO A 1 81 ? 21.354 2.599 5.396 1.00 57.31 81 PRO A N 1
ATOM 609 C CA . PRO A 1 81 ? 22.424 3.412 4.802 1.00 57.31 81 PRO A CA 1
ATOM 610 C C . PRO A 1 81 ? 23.606 2.594 4.265 1.00 57.31 81 PRO A C 1
ATOM 612 O O . PRO A 1 81 ? 24.440 3.116 3.538 1.00 57.31 81 PRO A O 1
ATOM 615 N N . ALA A 1 82 ? 23.667 1.296 4.568 1.00 62.34 82 ALA A N 1
ATOM 616 C CA . ALA A 1 82 ? 24.672 0.374 4.041 1.00 62.34 82 ALA A CA 1
ATOM 617 C C . ALA A 1 82 ? 24.371 -0.105 2.602 1.00 62.34 82 ALA A C 1
ATOM 619 O O . ALA A 1 82 ? 24.890 -1.137 2.174 1.00 62.34 82 ALA A O 1
ATOM 620 N N . ARG A 1 83 ? 23.477 0.571 1.867 1.00 59.50 83 ARG A N 1
ATOM 621 C CA . ARG A 1 83 ? 23.005 0.140 0.542 1.00 59.50 83 ARG A CA 1
ATOM 622 C C . ARG A 1 83 ? 23.363 1.165 -0.542 1.00 59.50 83 ARG A C 1
ATOM 624 O O . ARG A 1 83 ? 23.368 2.357 -0.248 1.00 59.50 83 ARG A O 1
ATOM 631 N N . PRO A 1 84 ? 23.656 0.708 -1.775 1.00 63.78 84 PRO A N 1
ATOM 632 C CA . PRO A 1 84 ? 24.005 1.586 -2.892 1.00 63.78 84 PRO A CA 1
ATOM 633 C C . 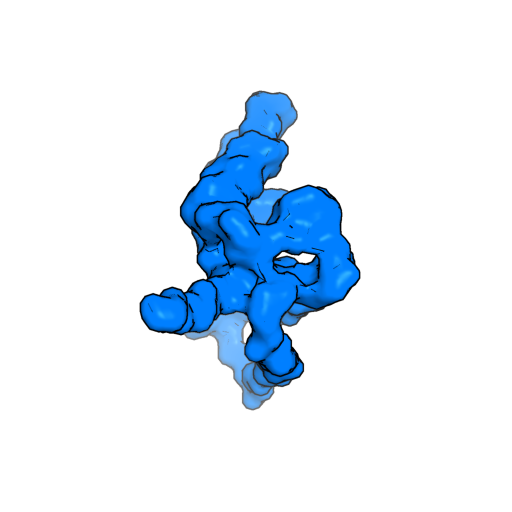PRO A 1 84 ? 22.896 2.595 -3.232 1.00 63.78 84 PRO A C 1
ATOM 635 O O . PRO A 1 84 ? 21.757 2.456 -2.777 1.00 63.78 84 PRO A O 1
ATOM 638 N N . VAL A 1 85 ? 23.268 3.597 -4.043 1.00 59.88 85 VAL A N 1
ATOM 639 C CA . VAL A 1 85 ? 22.399 4.668 -4.567 1.00 59.88 85 VAL A CA 1
ATOM 640 C C . VAL A 1 85 ? 21.054 4.102 -5.025 1.00 59.88 85 VAL A C 1
ATOM 642 O O . VAL A 1 85 ? 21.004 3.090 -5.725 1.00 59.88 85 VAL A O 1
ATOM 645 N N . ARG A 1 86 ? 19.970 4.743 -4.575 1.00 68.12 86 ARG A N 1
ATOM 646 C CA . ARG A 1 86 ? 18.598 4.262 -4.748 1.00 68.12 86 ARG A CA 1
ATOM 647 C C . ARG A 1 86 ? 17.954 4.796 -6.013 1.00 68.12 86 ARG A C 1
ATOM 649 O O . ARG A 1 86 ? 18.199 5.930 -6.403 1.00 68.12 86 ARG A O 1
ATOM 656 N N . ASP A 1 87 ? 17.092 3.959 -6.571 1.00 79.50 87 ASP A N 1
ATOM 657 C CA . ASP A 1 87 ? 16.047 4.369 -7.500 1.00 79.50 87 ASP A CA 1
ATOM 658 C C . ASP A 1 87 ? 14.935 5.124 -6.746 1.00 79.50 87 ASP A C 1
ATOM 660 O O . ASP A 1 87 ? 14.796 4.996 -5.517 1.00 79.50 87 ASP A O 1
ATOM 664 N N . ASP A 1 88 ? 14.127 5.890 -7.471 1.00 87.00 88 ASP A N 1
ATOM 665 C CA . ASP A 1 88 ? 13.043 6.677 -6.889 1.00 87.00 88 ASP A CA 1
ATOM 666 C C . ASP A 1 88 ? 12.037 5.768 -6.158 1.00 87.00 88 ASP A C 1
ATOM 668 O O . ASP A 1 88 ? 11.486 4.797 -6.693 1.00 87.00 88 ASP A O 1
ATOM 672 N N . THR A 1 89 ? 11.797 6.071 -4.879 1.00 88.94 89 THR A N 1
ATOM 673 C CA . THR A 1 89 ? 10.948 5.253 -4.005 1.00 88.94 89 THR A CA 1
ATOM 674 C C . THR A 1 89 ? 9.646 5.974 -3.684 1.00 88.94 89 THR A C 1
ATOM 676 O O . THR A 1 89 ? 9.653 7.032 -3.061 1.00 88.94 89 THR A O 1
ATOM 679 N N . ALA A 1 90 ? 8.525 5.356 -4.046 1.00 92.12 90 ALA A N 1
ATOM 680 C CA . ALA A 1 90 ? 7.187 5.786 -3.661 1.00 92.12 90 ALA A CA 1
ATOM 681 C C . ALA A 1 90 ? 6.501 4.681 -2.854 1.00 92.12 90 ALA A C 1
ATOM 683 O O . ALA A 1 90 ? 6.607 3.504 -3.201 1.00 92.12 90 ALA A O 1
ATOM 684 N N . VAL A 1 91 ? 5.787 5.063 -1.794 1.00 93.88 91 VAL A N 1
ATOM 685 C CA . VAL A 1 91 ? 4.969 4.165 -0.970 1.00 93.88 91 VAL A CA 1
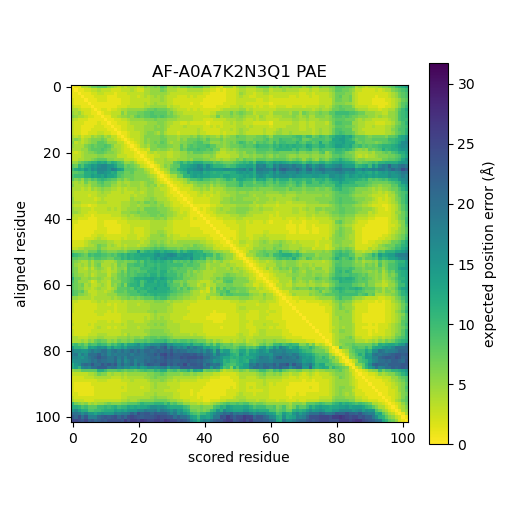ATOM 686 C C . VAL A 1 91 ? 3.603 4.807 -0.764 1.00 93.88 91 VAL A C 1
ATOM 688 O O . VAL A 1 91 ? 3.521 5.968 -0.373 1.00 93.88 91 VAL A O 1
ATOM 691 N N . ALA A 1 92 ? 2.542 4.044 -1.009 1.00 95.69 92 ALA A N 1
ATOM 692 C CA . ALA A 1 92 ? 1.171 4.422 -0.697 1.00 95.69 92 ALA A CA 1
ATOM 693 C C . ALA A 1 92 ? 0.565 3.381 0.244 1.00 95.69 92 ALA A C 1
ATOM 695 O O . ALA A 1 92 ? 0.710 2.178 0.022 1.00 95.69 92 ALA A O 1
ATOM 696 N N . VAL A 1 93 ? -0.112 3.848 1.290 1.00 95.25 93 VAL A N 1
ATOM 697 C CA . VAL A 1 93 ? -0.777 2.994 2.276 1.00 95.25 93 VAL A CA 1
ATOM 698 C C . VAL A 1 93 ? -2.253 3.346 2.304 1.00 95.25 93 VAL A C 1
ATOM 700 O O . VAL A 1 93 ? -2.612 4.516 2.409 1.00 95.25 93 VAL A O 1
ATOM 703 N N . LEU A 1 94 ? -3.096 2.327 2.196 1.00 95.06 94 LEU A N 1
ATOM 704 C CA . LEU A 1 94 ? -4.537 2.441 2.328 1.00 95.06 94 LEU A CA 1
ATOM 705 C C . LEU A 1 94 ? -4.967 1.652 3.562 1.00 95.06 94 LEU A C 1
ATOM 707 O O . LEU A 1 94 ? -4.586 0.493 3.736 1.00 95.06 94 LEU A O 1
ATOM 711 N N . VAL A 1 95 ? -5.786 2.296 4.381 1.00 94.31 95 VAL A N 1
ATOM 712 C CA . VAL A 1 95 ? -6.502 1.705 5.513 1.00 94.31 95 VAL A CA 1
ATOM 713 C C . VAL A 1 95 ? -7.993 2.006 5.336 1.00 94.31 95 VAL A C 1
ATOM 715 O O . VAL A 1 95 ? -8.339 2.893 4.548 1.00 94.31 95 VAL A O 1
ATOM 718 N N . PRO A 1 96 ? -8.894 1.269 5.994 1.00 91.62 96 PRO A N 1
ATOM 719 C CA . PRO A 1 96 ? -10.321 1.494 5.891 1.00 91.62 96 PRO A CA 1
ATOM 720 C C . PRO A 1 96 ? -10.637 2.847 6.518 1.00 91.62 96 PRO A C 1
ATOM 722 O O . PRO A 1 96 ? -10.000 3.262 7.489 1.00 91.62 96 PRO A O 1
ATOM 725 N N . THR A 1 97 ? -11.603 3.556 5.946 1.00 85.44 97 THR A N 1
ATOM 726 C CA . THR A 1 97 ? -12.104 4.776 6.570 1.00 85.44 97 THR A CA 1
ATOM 727 C C . THR A 1 97 ? -12.725 4.384 7.910 1.00 85.44 97 THR A C 1
ATOM 729 O O . THR A 1 97 ? -13.542 3.459 7.926 1.00 85.44 97 THR A O 1
ATOM 732 N N . PRO A 1 98 ? -12.350 5.031 9.027 1.00 73.38 98 PRO A N 1
ATOM 733 C CA . PRO A 1 98 ? -13.046 4.816 10.284 1.00 73.38 98 PRO A CA 1
ATOM 734 C C . PRO A 1 98 ? -14.545 5.054 10.068 1.00 73.38 98 PRO A C 1
ATOM 736 O O . PRO A 1 98 ? -14.890 5.981 9.329 1.00 73.38 98 PRO A O 1
ATOM 739 N N . PRO A 1 99 ? -15.435 4.251 10.670 1.00 71.44 99 PRO A N 1
ATOM 740 C CA . PRO A 1 99 ? -16.853 4.573 10.645 1.00 71.44 99 PRO A CA 1
ATOM 741 C C . PRO A 1 99 ? -17.051 5.982 11.214 1.00 71.44 99 PRO A C 1
ATOM 743 O O . PRO A 1 99 ? -16.360 6.363 12.166 1.00 71.44 99 PRO A O 1
ATOM 746 N N . ASP A 1 100 ? -17.974 6.748 10.627 1.00 73.19 100 ASP A N 1
ATOM 747 C CA . ASP A 1 100 ? -18.387 8.025 11.205 1.00 73.19 100 ASP A CA 1
ATOM 748 C C . ASP A 1 100 ? -18.767 7.783 12.674 1.00 73.19 100 ASP A C 1
ATOM 750 O O . ASP A 1 100 ? -19.463 6.815 13.001 1.00 73.19 100 ASP A O 1
ATOM 754 N N . GLY A 1 101 ? -18.219 8.606 13.570 1.00 70.62 101 GLY A N 1
ATOM 755 C CA . GLY A 1 101 ? -18.473 8.486 15.003 1.00 70.62 101 GLY A CA 1
ATOM 756 C C . GLY A 1 101 ? -19.968 8.619 15.339 1.00 70.62 101 GLY A C 1
ATOM 757 O O . GLY A 1 101 ? -20.732 9.122 14.514 1.00 70.62 101 GLY A O 1
ATOM 758 N N . PRO A 1 102 ? -20.388 8.158 16.531 1.00 58.28 102 PRO A N 1
ATOM 759 C CA . PRO A 1 102 ? -21.773 8.279 16.987 1.00 58.28 102 PRO A CA 1
ATOM 760 C C . PRO A 1 102 ? -22.246 9.732 17.113 1.00 58.28 102 PRO A C 1
ATOM 762 O O . PRO A 1 102 ? -21.403 10.620 17.384 1.00 58.28 102 PRO A O 1
#

Sequence (102 aa):
NIGARLCEGGTWRHLVSRPGIVGTHRPTTLREEKTAWADDRVLVLHSDGLPSRWSPTSDTCRPATDPAVTAAVTIRDASSPARPVRDDTAVAVLVPTPPDGP

Solvent-accessible surface area (backbone atoms only — not comparable to full-atom values): 6521 Å² total; per-residue (Å²): 103,63,45,35,39,39,24,50,92,58,41,82,41,78,50,84,65,73,93,73,47,88,91,81,49,77,70,95,67,84,86,85,84,87,76,88,88,51,81,63,24,29,38,40,38,28,27,62,40,46,59,87,83,67,70,86,56,59,82,72,45,43,43,88,51,60,39,68,56,55,32,52,50,52,53,57,70,72,55,54,85,94,54,78,92,75,59,78,69,51,65,48,49,48,50,49,79,76,75,82,76,133

Nearest PDB structures (foldseek):
  3zt9-assembly1_A  TM=7.830E-01  e=1.564E-02  Neomoorella thermoacetica
  3t91-assembly1_B  TM=6.632E-01  e=2.341E-02  Bacillus subtilis
  5ucg-assembly2_E-2  TM=7.139E-01  e=1.536E-01  Bacillus subtilis subsp. subtilis str. 168
  5ucg-assembly1_B  TM=5.918E-01  e=1.879E-01  Bacillus subtilis subsp. subtilis str. 168
  5mqh-assembly1_A  TM=4.266E-01  e=4.902E-02  Bacillus subtilis

Radius of gyration: 15.27 Å; Cα contacts (8 Å, |Δi|>4): 138; chains: 1; bounding box: 46×20×42 Å

Mean predicted aligned error: 6.41 Å

pLDDT: mean 83.18, std 9.58, range [57.31, 95.69]